Protein AF-A0AAP0I3W2-F1 (afdb_monomer_lite)

Foldseek 3Di:
DVVLCVVVPDPPPLFLVSPDPVSLVVSVVVVPVVDDDDPVDDPVVVSVVVSVVCRVVVNVVSVVVVVVVPPPPPPPPPD

Structure (mmCIF, N/CA/C/O backbone):
data_AF-A0AAP0I3W2-F1
#
_entry.id   AF-A0AAP0I3W2-F1
#
loop_
_atom_site.group_PDB
_atom_site.id
_atom_site.type_symbol
_atom_site.label_atom_id
_atom_site.label_alt_id
_atom_site.label_comp_id
_atom_site.label_asym_id
_atom_site.label_entity_id
_atom_site.label_seq_id
_atom_site.pdbx_PDB_ins_code
_atom_site.Cartn_x
_atom_site.Cartn_y
_atom_site.Cartn_z
_atom_site.occupancy
_atom_site.B_iso_or_equiv
_atom_site.auth_seq_id
_atom_site.auth_comp_id
_atom_site.auth_asym_id
_atom_site.auth_atom_id
_atom_site.pdbx_PDB_model_num
ATOM 1 N N . MET A 1 1 ? -8.223 -2.008 -4.533 1.00 71.69 1 MET A N 1
ATOM 2 C CA . MET A 1 1 ? -7.693 -1.646 -3.194 1.00 71.69 1 MET A CA 1
ATOM 3 C C . MET A 1 1 ? -8.681 -1.905 -2.061 1.00 71.69 1 MET A C 1
ATOM 5 O O . MET A 1 1 ? -8.433 -2.817 -1.297 1.00 71.69 1 MET A O 1
ATOM 9 N N . THR A 1 2 ? -9.823 -1.216 -1.949 1.00 72.56 2 THR A N 1
ATOM 10 C CA . THR A 1 2 ? -10.718 -1.377 -0.775 1.00 72.56 2 THR A CA 1
ATOM 11 C C . THR A 1 2 ? -11.214 -2.813 -0.545 1.00 72.56 2 THR A C 1
ATOM 13 O O . THR A 1 2 ? -11.259 -3.258 0.596 1.00 72.56 2 THR A O 1
ATOM 16 N N . LYS A 1 3 ? -11.530 -3.567 -1.611 1.00 76.00 3 LYS A N 1
ATOM 17 C 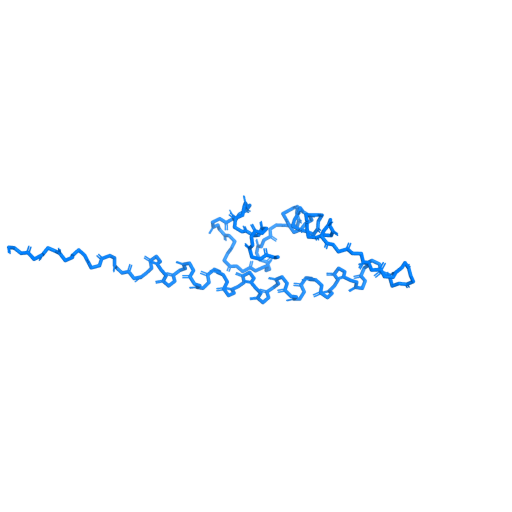CA . LYS A 1 3 ? -11.878 -5.001 -1.512 1.00 76.00 3 LYS A CA 1
ATOM 18 C C . LYS A 1 3 ? -10.718 -5.859 -0.980 1.00 76.00 3 LYS A C 1
ATOM 20 O O . LYS A 1 3 ? -10.948 -6.775 -0.204 1.00 76.00 3 LYS A O 1
ATOM 25 N N . VAL A 1 4 ? -9.486 -5.532 -1.377 1.00 79.06 4 VAL A N 1
ATOM 26 C CA . VAL A 1 4 ? -8.260 -6.225 -0.947 1.00 79.06 4 VAL A CA 1
ATOM 27 C C . VAL A 1 4 ? -8.010 -5.979 0.545 1.00 79.06 4 VAL A C 1
ATOM 29 O O . VAL A 1 4 ? -7.783 -6.934 1.276 1.00 79.06 4 VAL A O 1
ATOM 32 N N . PHE A 1 5 ? -8.172 -4.736 1.016 1.00 81.00 5 PHE A N 1
ATOM 33 C CA . PHE A 1 5 ? -8.049 -4.396 2.441 1.00 81.00 5 PHE A CA 1
ATOM 34 C C . PHE A 1 5 ? -9.110 -5.069 3.308 1.00 81.00 5 PHE A C 1
ATOM 36 O O . PHE A 1 5 ? -8.774 -5.652 4.327 1.00 81.00 5 PHE A O 1
ATOM 43 N N . LYS A 1 6 ? -10.381 -5.063 2.886 1.00 74.62 6 LYS A N 1
ATOM 44 C CA . LYS A 1 6 ? -11.463 -5.708 3.648 1.00 74.62 6 LYS A CA 1
ATOM 45 C C . LYS A 1 6 ? -11.265 -7.217 3.839 1.00 74.62 6 LYS A C 1
ATOM 47 O O . LYS A 1 6 ? -11.778 -7.759 4.807 1.00 74.62 6 LYS A O 1
ATOM 52 N N . ARG A 1 7 ? -10.550 -7.890 2.931 1.00 74.75 7 ARG A N 1
ATOM 53 C CA . ARG A 1 7 ? -10.326 -9.343 2.993 1.00 74.75 7 ARG A CA 1
ATOM 54 C C . ARG A 1 7 ? -9.274 -9.757 4.031 1.00 74.75 7 ARG A C 1
ATOM 56 O O . ARG A 1 7 ? -9.342 -10.878 4.510 1.00 74.75 7 ARG A O 1
ATOM 63 N N . TRP A 1 8 ? -8.336 -8.873 4.372 1.00 70.31 8 TRP A N 1
ATOM 64 C CA . TRP A 1 8 ? -7.212 -9.163 5.282 1.00 70.31 8 TRP A CA 1
ATOM 65 C C . TRP A 1 8 ? -7.037 -8.076 6.347 1.00 70.31 8 TRP A C 1
ATOM 67 O O . TRP A 1 8 ? -5.931 -7.787 6.796 1.00 70.31 8 TRP A O 1
ATOM 77 N N . MET A 1 9 ? -8.143 -7.419 6.688 1.00 69.06 9 MET A N 1
ATOM 78 C CA . MET A 1 9 ? -8.163 -6.255 7.559 1.00 69.06 9 MET A CA 1
ATOM 79 C C . MET A 1 9 ? -7.597 -6.602 8.936 1.00 69.06 9 MET A C 1
ATOM 81 O O . MET A 1 9 ? -8.024 -7.580 9.542 1.00 69.06 9 MET A O 1
ATOM 85 N N . ILE A 1 10 ? -6.669 -5.777 9.427 1.00 69.06 10 ILE A N 1
ATOM 86 C CA . ILE A 1 10 ? -6.064 -5.941 10.751 1.00 69.06 10 ILE A CA 1
ATOM 87 C C . ILE A 1 10 ? -6.827 -5.034 11.719 1.00 69.06 10 ILE A C 1
ATOM 89 O O . ILE A 1 10 ? -6.763 -3.811 11.545 1.00 69.06 10 ILE A O 1
ATOM 93 N N . PRO A 1 11 ? -7.544 -5.584 12.712 1.00 60.34 11 PRO A N 1
ATOM 94 C CA . PRO A 1 11 ? -8.324 -4.793 13.666 1.00 60.34 11 PRO A CA 1
ATOM 95 C C . PRO A 1 11 ? -7.482 -3.752 14.422 1.00 60.34 11 PRO A C 1
ATOM 97 O O . PRO A 1 11 ? -7.949 -2.646 14.687 1.00 60.34 11 PRO A O 1
ATOM 100 N N . GLU A 1 12 ? -6.219 -4.073 14.705 1.00 63.69 12 GLU A N 1
ATOM 101 C CA . GLU A 1 12 ? -5.271 -3.245 15.462 1.00 63.69 12 GLU A CA 1
ATOM 102 C C . GLU A 1 12 ? -4.542 -2.215 14.577 1.00 63.69 12 GLU A C 1
ATOM 104 O O . GLU A 1 12 ? -3.940 -1.250 15.057 1.00 63.69 12 GLU A O 1
ATOM 109 N N . GLY A 1 13 ? -4.598 -2.387 13.255 1.00 62.62 13 GLY A N 1
ATOM 110 C CA . GLY A 1 13 ? -3.980 -1.490 12.289 1.00 62.62 13 GLY A CA 1
ATOM 111 C C . GLY A 1 13 ? -4.858 -0.269 12.034 1.00 62.62 13 GLY A C 1
ATOM 112 O O . GLY A 1 13 ? -5.556 -0.240 11.028 1.00 62.62 13 GLY A O 1
ATOM 113 N N . TYR A 1 14 ? -4.839 0.741 12.913 1.00 67.94 14 TYR A N 1
ATOM 114 C CA . TYR A 1 14 ? -5.638 1.968 12.732 1.00 67.94 14 TYR A CA 1
ATOM 115 C C . TYR A 1 14 ? -5.194 2.809 11.519 1.00 67.94 14 TYR A C 1
ATOM 117 O O . TYR A 1 14 ? -6.011 3.478 10.885 1.00 67.94 14 TYR A O 1
ATOM 125 N N . CYS A 1 15 ? -3.905 2.772 11.168 1.00 75.81 15 CYS A N 1
ATOM 126 C CA . CYS A 1 15 ? -3.339 3.538 10.062 1.00 75.81 15 CYS A CA 1
ATOM 127 C C . CYS A 1 15 ? -2.410 2.670 9.206 1.00 75.81 15 CYS A C 1
ATOM 129 O O . CYS A 1 15 ? -1.823 1.703 9.677 1.00 75.81 15 CYS A O 1
ATOM 131 N N . TRP A 1 16 ? -2.220 3.031 7.934 1.00 84.88 16 TRP A N 1
ATOM 132 C CA . TRP A 1 16 ? -1.335 2.270 7.038 1.00 84.88 16 TRP A CA 1
ATOM 133 C C . TRP A 1 16 ? 0.092 2.128 7.580 1.00 84.88 16 TRP A C 1
ATOM 135 O O . TRP A 1 16 ? 0.736 1.099 7.392 1.00 84.88 16 TRP A O 1
ATOM 145 N N . LYS A 1 17 ? 0.586 3.135 8.310 1.00 84.50 17 LYS A N 1
ATOM 146 C CA . LYS A 1 17 ? 1.904 3.079 8.954 1.00 84.50 17 LYS A CA 1
ATOM 147 C C . LYS A 1 17 ? 1.992 1.952 9.988 1.00 84.50 17 LYS A C 1
ATOM 149 O O . LYS A 1 17 ? 3.027 1.298 10.027 1.00 84.50 17 LYS A O 1
ATOM 154 N N . SER A 1 18 ? 0.918 1.683 10.737 1.00 84.56 18 SER A N 1
ATOM 155 C CA . SER A 1 18 ? 0.873 0.622 11.751 1.00 84.56 18 SER A CA 1
ATOM 156 C C . SER A 1 18 ? 0.586 -0.772 11.189 1.00 84.56 18 SER A C 1
ATOM 158 O O . SER A 1 18 ? 0.697 -1.750 11.921 1.00 84.56 18 SER A O 1
ATOM 160 N N . VAL A 1 19 ? 0.263 -0.897 9.896 1.00 85.38 19 VAL A N 1
ATOM 161 C CA . VAL A 1 19 ? 0.138 -2.205 9.239 1.00 85.38 19 VAL A CA 1
ATOM 162 C C . VAL A 1 19 ? 1.531 -2.859 9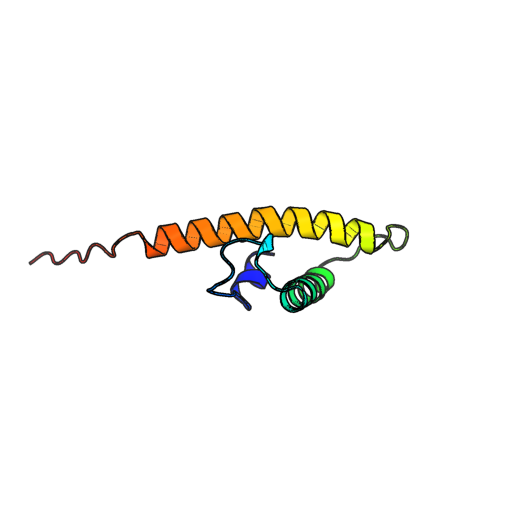.150 1.00 85.38 19 VAL A C 1
ATOM 164 O O . VAL A 1 19 ? 2.446 -2.249 8.577 1.00 85.38 19 VAL A O 1
ATOM 167 N N . PRO A 1 20 ? 1.717 -4.088 9.670 1.00 87.69 20 PRO A N 1
ATOM 168 C CA . PRO A 1 20 ? 2.977 -4.818 9.567 1.00 87.69 20 PRO A CA 1
ATOM 169 C C . PRO A 1 20 ? 3.427 -5.017 8.118 1.00 87.69 20 PRO A C 1
ATOM 171 O O . PRO A 1 20 ? 2.607 -5.238 7.224 1.00 87.69 20 PRO A O 1
ATOM 174 N N . THR A 1 21 ? 4.740 -5.006 7.884 1.00 88.44 21 THR A N 1
ATOM 175 C CA . THR A 1 21 ? 5.326 -5.113 6.535 1.00 88.44 21 THR A CA 1
ATOM 176 C C . THR A 1 21 ? 4.843 -6.348 5.775 1.00 88.44 21 THR A C 1
ATOM 178 O O . THR A 1 21 ? 4.438 -6.224 4.625 1.00 88.44 21 THR A O 1
ATOM 181 N N . HIS A 1 22 ? 4.756 -7.509 6.432 1.00 88.06 22 HIS A N 1
ATOM 182 C CA . HIS A 1 22 ? 4.287 -8.741 5.786 1.00 88.06 22 HIS A CA 1
ATOM 183 C C . HIS A 1 22 ? 2.843 -8.641 5.256 1.00 88.06 22 HIS A C 1
ATOM 185 O O . HIS A 1 22 ? 2.531 -9.191 4.201 1.00 88.06 22 HIS A O 1
ATOM 191 N N . HIS A 1 23 ? 1.966 -7.884 5.927 1.00 87.31 23 HIS A N 1
ATOM 192 C CA . HIS A 1 23 ? 0.619 -7.611 5.420 1.00 87.31 23 HIS A CA 1
ATOM 193 C C . HIS A 1 23 ? 0.641 -6.611 4.260 1.00 87.31 23 HIS A C 1
ATOM 195 O O . HIS A 1 23 ? -0.089 -6.789 3.286 1.00 87.31 23 HIS A O 1
ATOM 201 N N . LYS A 1 24 ? 1.497 -5.580 4.317 1.00 90.25 24 LYS A N 1
ATOM 202 C CA . LYS A 1 24 ? 1.695 -4.646 3.192 1.00 90.25 24 LYS A CA 1
ATOM 203 C C . LYS A 1 24 ? 2.156 -5.385 1.936 1.00 90.25 24 LYS A C 1
ATOM 205 O O . LYS A 1 24 ? 1.591 -5.159 0.869 1.00 90.25 24 LYS A O 1
ATOM 210 N N . ASP A 1 25 ? 3.094 -6.321 2.079 1.00 92.25 25 ASP A N 1
ATOM 211 C CA . ASP A 1 25 ? 3.565 -7.183 0.990 1.00 92.25 25 ASP A CA 1
ATOM 212 C C . ASP A 1 25 ? 2.439 -8.048 0.421 1.00 92.25 25 ASP A C 1
ATOM 214 O O . ASP A 1 25 ? 2.300 -8.185 -0.796 1.00 92.25 25 ASP A O 1
ATOM 218 N N . GLN A 1 26 ? 1.596 -8.612 1.286 1.00 89.75 26 GLN A N 1
ATOM 219 C CA . GLN A 1 26 ? 0.444 -9.393 0.850 1.00 89.75 26 GLN A CA 1
ATOM 220 C C . GLN A 1 26 ? -0.564 -8.532 0.079 1.00 89.75 26 GLN A C 1
ATOM 222 O O . GLN A 1 26 ? -1.043 -8.942 -0.982 1.00 89.75 26 GLN A O 1
ATOM 227 N N . TYR A 1 27 ? -0.855 -7.324 0.565 1.00 89.38 27 TYR A N 1
ATOM 228 C CA . TYR A 1 27 ? -1.713 -6.376 -0.137 1.00 89.38 27 TYR A CA 1
ATOM 229 C C . TYR A 1 27 ? -1.135 -5.963 -1.491 1.00 89.38 27 TYR A C 1
ATOM 231 O O . TYR A 1 27 ? -1.874 -5.941 -2.475 1.00 89.38 27 TYR A O 1
ATOM 239 N N . TRP A 1 28 ? 0.172 -5.700 -1.554 1.00 91.44 28 TRP A N 1
ATOM 240 C CA . TRP A 1 28 ? 0.889 -5.387 -2.788 1.00 91.44 28 TRP A CA 1
ATOM 241 C C . TRP A 1 28 ? 0.783 -6.523 -3.808 1.00 91.44 28 TRP A C 1
ATOM 243 O O . TRP A 1 28 ? 0.340 -6.295 -4.933 1.00 91.44 28 TRP A O 1
ATOM 253 N N . ARG A 1 29 ? 1.096 -7.763 -3.403 1.00 90.94 29 ARG A N 1
ATOM 254 C CA . ARG A 1 29 ? 0.997 -8.947 -4.273 1.00 90.94 29 ARG A CA 1
ATOM 255 C C . ARG A 1 29 ? -0.407 -9.109 -4.841 1.00 90.94 29 ARG A C 1
ATOM 257 O O . ARG A 1 29 ? -0.556 -9.316 -6.036 1.00 90.94 29 ARG A O 1
ATOM 264 N N . GLN A 1 30 ? -1.433 -8.978 -4.003 1.00 89.00 30 GLN A N 1
ATOM 265 C CA . GLN A 1 30 ? -2.826 -9.102 -4.437 1.00 89.00 30 GLN A CA 1
ATOM 266 C C . GLN A 1 30 ? -3.247 -7.960 -5.359 1.00 89.00 30 GLN A C 1
ATOM 268 O O . GLN A 1 30 ? -3.974 -8.184 -6.319 1.00 89.00 30 GLN A O 1
ATOM 273 N N . TRP A 1 31 ? -2.808 -6.733 -5.077 1.00 87.75 31 TRP A N 1
ATOM 274 C CA . TRP A 1 31 ? -3.115 -5.582 -5.917 1.00 87.75 31 TRP A CA 1
ATOM 275 C C . TRP A 1 31 ? -2.477 -5.708 -7.302 1.00 87.75 31 TRP A C 1
ATOM 277 O O . TRP A 1 31 ? -3.177 -5.502 -8.290 1.00 87.75 31 TRP A O 1
ATOM 287 N N . LYS A 1 32 ? -1.203 -6.114 -7.369 1.00 88.88 32 LYS A N 1
ATOM 288 C CA . LYS A 1 32 ? -0.437 -6.245 -8.614 1.00 88.88 32 LYS A CA 1
ATOM 289 C C . LYS A 1 32 ? -1.113 -7.160 -9.640 1.00 88.88 32 LYS A C 1
ATOM 291 O O . LYS A 1 32 ? -1.110 -6.831 -10.815 1.00 88.88 32 LYS A O 1
ATOM 296 N N . VAL A 1 33 ? -1.754 -8.253 -9.214 1.00 87.88 33 VAL A N 1
ATOM 297 C CA . VAL A 1 33 ? -2.436 -9.202 -10.127 1.00 87.88 33 VAL A CA 1
ATOM 298 C C . VAL A 1 33 ? -3.521 -8.531 -10.984 1.00 87.88 33 VAL A C 1
ATOM 300 O O . VAL A 1 33 ? -3.845 -9.018 -12.063 1.00 87.88 33 VAL A O 1
ATOM 303 N N . PHE A 1 34 ? -4.083 -7.407 -10.532 1.00 83.75 34 PHE A N 1
ATOM 304 C CA . PHE A 1 34 ? -5.145 -6.700 -11.251 1.00 83.75 34 PHE A CA 1
ATOM 305 C C . PHE A 1 34 ? -4.642 -5.676 -12.274 1.00 83.75 34 PHE A C 1
ATOM 307 O O . PHE A 1 34 ? -5.467 -5.073 -12.958 1.00 83.75 34 PHE A O 1
ATOM 314 N N . PHE A 1 35 ? -3.332 -5.446 -12.369 1.00 81.88 35 PHE A N 1
ATOM 315 C CA . PHE A 1 35 ? -2.764 -4.412 -13.227 1.00 81.88 35 PHE A CA 1
ATOM 316 C C . PHE A 1 35 ? -1.660 -4.988 -14.109 1.00 81.88 35 PHE A C 1
ATOM 318 O O . PHE A 1 35 ? -0.878 -5.834 -13.689 1.00 81.88 35 PHE A O 1
ATOM 325 N N . ARG A 1 36 ? -1.598 -4.492 -15.343 1.00 81.88 36 ARG A N 1
ATOM 326 C CA . ARG A 1 36 ? -0.401 -4.562 -16.177 1.00 81.88 36 ARG A CA 1
ATOM 327 C C . ARG A 1 36 ? 0.147 -3.151 -16.298 1.00 81.88 36 ARG A C 1
ATOM 329 O O . ARG A 1 36 ? -0.632 -2.208 -16.438 1.00 81.88 36 ARG A O 1
ATOM 336 N N . TRP A 1 37 ? 1.455 -3.024 -16.213 1.00 83.31 37 TRP A N 1
ATOM 337 C CA . TRP A 1 37 ? 2.175 -1.776 -16.410 1.00 83.31 37 TRP A CA 1
ATOM 338 C C . TRP A 1 37 ? 3.303 -2.009 -17.399 1.00 83.31 37 TRP A C 1
ATOM 340 O O . TRP A 1 37 ? 3.600 -3.152 -17.738 1.00 83.31 37 TRP A O 1
ATOM 350 N N . ASP A 1 38 ? 3.866 -0.910 -17.878 1.00 86.06 38 ASP A N 1
ATOM 351 C CA . ASP A 1 38 ? 5.021 -0.930 -18.760 1.00 86.06 38 ASP A CA 1
ATOM 352 C C . ASP A 1 38 ? 6.234 -1.516 -18.025 1.00 86.06 38 ASP A C 1
ATOM 354 O O . ASP A 1 38 ? 6.518 -1.118 -16.890 1.00 86.06 38 ASP A O 1
ATOM 358 N N . ASP A 1 39 ? 6.921 -2.463 -18.663 1.00 86.19 39 ASP A N 1
ATOM 359 C CA . ASP A 1 39 ? 8.105 -3.126 -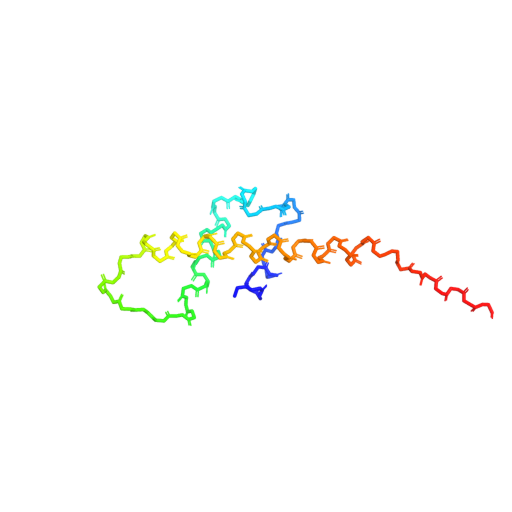18.114 1.00 86.19 39 ASP A CA 1
ATOM 360 C C . ASP A 1 39 ? 9.290 -2.151 -17.970 1.00 86.19 39 ASP A C 1
ATOM 362 O O . ASP A 1 39 ? 10.215 -2.415 -17.201 1.00 86.19 39 ASP A O 1
ATOM 366 N N . GLU A 1 40 ? 9.249 -0.999 -18.653 1.00 92.75 40 GLU A N 1
ATOM 367 C CA . GLU A 1 40 ? 10.227 0.082 -18.493 1.00 92.75 40 GLU A CA 1
ATOM 368 C C . GLU A 1 40 ? 10.079 0.832 -17.162 1.00 92.75 40 GLU A C 1
ATOM 370 O O . GLU A 1 40 ? 11.030 1.472 -16.706 1.00 92.75 40 GLU A O 1
ATOM 375 N N . ILE A 1 41 ? 8.908 0.767 -16.514 1.00 88.88 41 ILE A N 1
ATOM 376 C CA . ILE A 1 41 ? 8.681 1.440 -15.234 1.00 88.88 41 ILE A CA 1
ATOM 377 C C . ILE A 1 41 ? 9.197 0.542 -14.100 1.00 88.88 41 ILE A C 1
ATOM 379 O O . ILE A 1 41 ? 8.651 -0.543 -13.875 1.00 88.88 41 ILE A O 1
ATOM 383 N N . PRO A 1 42 ? 10.184 1.000 -13.309 1.00 92.12 42 PRO A N 1
ATOM 384 C CA . PRO A 1 42 ? 10.724 0.214 -12.208 1.00 92.12 42 PRO A CA 1
ATOM 385 C C . PRO A 1 42 ? 9.657 -0.147 -11.164 1.00 92.12 42 PRO A C 1
ATOM 387 O O . PRO A 1 42 ? 8.856 0.693 -10.740 1.00 92.12 42 PRO A O 1
ATOM 390 N N . GLU A 1 43 ? 9.644 -1.407 -10.718 1.00 90.44 43 GLU A N 1
ATOM 391 C CA . GLU A 1 43 ? 8.634 -1.903 -9.775 1.00 90.44 43 GLU A CA 1
ATOM 392 C C . GLU A 1 43 ? 8.640 -1.133 -8.443 1.00 90.44 43 GLU A C 1
ATOM 394 O O . GLU A 1 43 ? 7.586 -0.904 -7.848 1.00 90.44 43 GLU A O 1
ATOM 399 N N . ASP A 1 44 ? 9.814 -0.732 -7.968 1.00 91.62 44 ASP A N 1
ATOM 400 C CA . ASP A 1 44 ? 10.002 0.051 -6.749 1.00 91.62 44 ASP A CA 1
ATOM 401 C C . ASP A 1 44 ? 9.313 1.420 -6.827 1.00 91.62 44 ASP A C 1
ATOM 403 O O . ASP A 1 44 ? 8.684 1.842 -5.852 1.00 91.62 44 ASP A O 1
ATOM 407 N N . LEU A 1 45 ? 9.323 2.065 -7.999 1.00 93.06 45 LEU A N 1
ATOM 408 C CA . LEU A 1 45 ? 8.587 3.307 -8.237 1.00 93.06 45 LEU A CA 1
ATOM 409 C C . LEU A 1 45 ? 7.073 3.079 -8.118 1.00 93.06 45 LEU A C 1
ATOM 411 O O . LEU A 1 45 ? 6.366 3.817 -7.426 1.00 93.06 45 LEU A O 1
ATOM 415 N N . ILE A 1 46 ? 6.570 2.020 -8.756 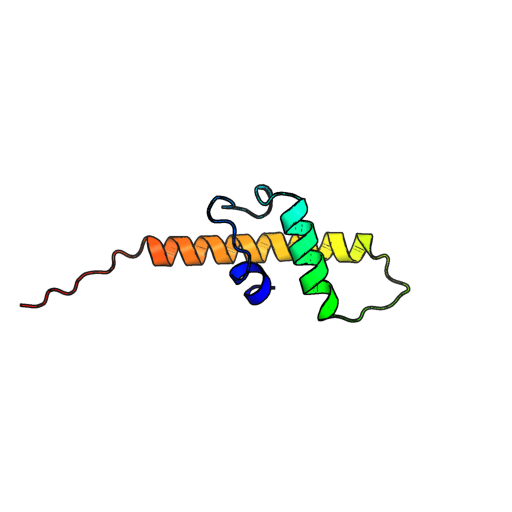1.00 92.31 46 ILE A N 1
ATOM 416 C CA . ILE A 1 46 ? 5.144 1.664 -8.723 1.00 92.31 46 ILE A CA 1
ATOM 417 C C . ILE A 1 46 ? 4.729 1.322 -7.294 1.00 92.31 46 ILE A C 1
ATOM 419 O O . ILE A 1 46 ? 3.665 1.742 -6.832 1.00 92.31 46 ILE A O 1
ATOM 423 N N . ARG A 1 47 ? 5.587 0.604 -6.567 1.00 93.25 47 ARG A N 1
ATOM 424 C CA . ARG A 1 47 ? 5.375 0.259 -5.166 1.00 93.25 47 ARG A CA 1
ATOM 425 C C . ARG A 1 47 ? 5.315 1.502 -4.281 1.00 93.25 47 ARG A C 1
ATOM 427 O O . ARG A 1 47 ? 4.417 1.587 -3.446 1.00 93.25 47 ARG A O 1
ATOM 434 N N . ALA A 1 48 ? 6.191 2.484 -4.488 1.00 93.00 48 ALA A N 1
ATOM 435 C CA . ALA A 1 48 ? 6.165 3.739 -3.738 1.00 93.00 48 ALA A CA 1
ATOM 436 C C . ALA A 1 48 ? 4.856 4.520 -3.965 1.00 93.00 48 ALA A C 1
ATOM 438 O O . ALA A 1 48 ? 4.217 4.970 -3.008 1.00 93.00 48 ALA A O 1
ATOM 439 N N . VAL A 1 49 ? 4.403 4.621 -5.221 1.00 92.75 49 VAL A N 1
ATOM 440 C CA . VAL A 1 49 ? 3.114 5.248 -5.565 1.00 92.75 49 VAL A CA 1
ATOM 441 C C . VAL A 1 49 ? 1.948 4.479 -4.939 1.00 92.75 49 VAL A C 1
ATOM 443 O O . VAL A 1 49 ? 1.033 5.074 -4.357 1.00 92.75 49 VAL A O 1
ATOM 446 N N . TYR A 1 50 ? 1.988 3.149 -5.017 1.00 92.88 50 TYR A N 1
ATOM 447 C CA . TYR A 1 50 ? 0.999 2.282 -4.394 1.00 92.88 50 TYR A CA 1
ATOM 448 C C . TYR A 1 50 ? 0.931 2.487 -2.881 1.00 92.88 50 TYR A C 1
ATOM 450 O O . TYR A 1 50 ? -0.171 2.640 -2.360 1.00 92.88 50 TYR A O 1
ATOM 458 N N . ASP A 1 51 ? 2.062 2.540 -2.179 1.00 92.31 51 ASP A N 1
ATOM 459 C CA . ASP A 1 51 ? 2.092 2.710 -0.725 1.00 92.31 51 ASP A CA 1
ATOM 460 C C . ASP A 1 51 ? 1.477 4.050 -0.295 1.00 92.31 51 ASP A C 1
ATOM 462 O O . ASP A 1 51 ? 0.744 4.104 0.699 1.00 92.31 51 ASP A O 1
ATOM 466 N N . GLY A 1 52 ? 1.680 5.117 -1.075 1.00 92.56 52 GLY A N 1
ATOM 467 C CA . GLY A 1 52 ? 1.000 6.398 -0.870 1.00 92.56 52 GLY A CA 1
ATOM 468 C C . GLY A 1 52 ? -0.523 6.290 -1.023 1.00 92.56 52 GLY A C 1
ATOM 469 O O . GLY A 1 52 ? -1.285 6.712 -0.146 1.00 92.56 52 GLY A O 1
ATOM 470 N N . LEU A 1 53 ? -0.990 5.661 -2.107 1.00 91.38 53 LEU A N 1
ATOM 471 C CA . LEU A 1 53 ? -2.420 5.455 -2.366 1.00 91.38 53 LEU A CA 1
ATOM 472 C C . LEU A 1 53 ? -3.078 4.526 -1.338 1.00 91.38 53 LEU A C 1
ATOM 474 O O . LEU A 1 53 ? -4.209 4.773 -0.900 1.00 91.38 53 LEU A O 1
ATOM 478 N N . ALA A 1 54 ? -2.377 3.462 -0.953 1.00 91.31 54 ALA A N 1
ATOM 479 C CA . ALA A 1 54 ? -2.791 2.521 0.072 1.00 91.31 54 ALA A CA 1
ATOM 480 C C . ALA A 1 54 ? -2.924 3.234 1.418 1.00 91.31 54 ALA A C 1
ATOM 482 O O . ALA A 1 54 ? -3.955 3.087 2.072 1.00 91.31 54 ALA A O 1
ATOM 483 N N . GLY A 1 55 ? -1.966 4.103 1.755 1.00 90.62 55 GLY A N 1
ATOM 484 C CA . GLY A 1 55 ? -2.004 5.002 2.905 1.00 90.62 55 GLY A CA 1
ATOM 485 C C . GLY A 1 55 ? -3.315 5.765 3.046 1.00 90.62 55 GLY A C 1
ATOM 486 O O . GLY A 1 55 ? -4.030 5.626 4.048 1.00 90.62 55 GLY A O 1
ATOM 487 N N . THR A 1 56 ? -3.661 6.529 2.013 1.00 90.62 56 THR A N 1
ATOM 488 C CA . THR A 1 56 ? -4.875 7.352 1.995 1.00 90.62 56 THR A CA 1
ATOM 489 C C . THR A 1 56 ? -6.137 6.495 2.050 1.00 90.62 56 THR A C 1
ATOM 491 O O . THR A 1 56 ? -7.044 6.753 2.846 1.00 90.62 56 THR A O 1
ATOM 494 N N . ARG A 1 57 ? -6.213 5.437 1.232 1.00 89.38 57 ARG A N 1
ATOM 495 C CA . ARG A 1 57 ? -7.425 4.606 1.137 1.00 89.38 57 ARG A CA 1
ATOM 496 C C . ARG A 1 57 ? -7.663 3.750 2.375 1.00 89.38 57 ARG A C 1
ATOM 498 O O . ARG A 1 57 ? -8.817 3.580 2.764 1.00 89.38 57 ARG A O 1
ATOM 505 N N . TYR A 1 58 ? -6.607 3.209 2.972 1.00 87.56 58 TYR A N 1
ATOM 506 C CA . TYR A 1 58 ? -6.693 2.396 4.180 1.00 87.56 58 TYR A CA 1
ATOM 507 C C . TYR A 1 58 ? -7.145 3.252 5.367 1.00 87.56 58 TYR A C 1
ATOM 509 O O . TYR A 1 58 ? -8.112 2.908 6.038 1.00 87.56 58 TYR A O 1
ATOM 517 N N . THR A 1 59 ? -6.546 4.434 5.546 1.00 86.56 59 THR A N 1
ATOM 518 C CA . THR A 1 59 ? -6.957 5.392 6.586 1.00 86.56 59 THR A CA 1
ATOM 519 C C . THR A 1 59 ? -8.427 5.795 6.425 1.00 86.56 59 THR A C 1
ATOM 521 O O . THR A 1 59 ? -9.204 5.703 7.373 1.00 86.56 59 THR A O 1
ATOM 524 N N . ALA A 1 60 ? -8.862 6.145 5.208 1.00 87.19 60 ALA A N 1
ATOM 525 C CA . ALA A 1 60 ? -10.264 6.474 4.943 1.00 87.19 60 ALA A CA 1
ATOM 526 C C . ALA A 1 60 ? -11.225 5.303 5.237 1.00 87.19 60 ALA A C 1
ATOM 528 O O . ALA A 1 60 ? -12.336 5.523 5.721 1.00 87.19 60 ALA A O 1
ATOM 529 N N . LEU A 1 61 ? -10.815 4.059 4.956 1.00 86.38 61 LEU A N 1
ATOM 530 C CA . LEU A 1 61 ? -11.593 2.864 5.288 1.00 86.38 61 LEU A CA 1
ATOM 531 C C . LEU A 1 61 ? -11.728 2.691 6.807 1.00 86.38 61 LEU A C 1
ATOM 533 O O . LEU A 1 61 ? -12.848 2.515 7.281 1.00 86.38 61 LEU A O 1
ATOM 537 N N . MET A 1 62 ? -10.630 2.797 7.557 1.00 82.75 62 MET A N 1
ATOM 538 C CA . MET A 1 62 ? -10.643 2.669 9.020 1.00 82.75 62 MET A CA 1
ATOM 539 C C . MET A 1 62 ? -11.496 3.758 9.678 1.00 82.75 62 MET A C 1
ATOM 541 O O . MET A 1 62 ? -12.303 3.456 10.555 1.00 82.75 62 MET A O 1
ATOM 545 N N . HIS A 1 63 ? -11.416 5.004 9.199 1.00 84.50 63 HIS A N 1
ATOM 546 C CA . HIS A 1 63 ? -12.288 6.088 9.664 1.00 84.50 63 HIS A CA 1
ATOM 547 C C . HIS A 1 63 ? -13.774 5.796 9.415 1.00 84.50 63 HIS A C 1
ATOM 549 O O . HIS A 1 63 ? -14.597 6.032 10.299 1.00 84.50 63 HIS A O 1
ATOM 555 N N . LYS A 1 64 ? -14.133 5.262 8.239 1.00 84.25 64 LYS A N 1
ATOM 556 C CA . LYS A 1 64 ? -15.520 4.863 7.938 1.00 84.25 64 LYS A CA 1
ATOM 557 C C . LYS A 1 64 ? -15.993 3.730 8.843 1.00 84.25 64 LYS A C 1
ATOM 559 O O . LYS A 1 64 ? -17.108 3.791 9.344 1.00 84.25 64 LYS A O 1
ATOM 564 N N . LEU A 1 65 ? -15.152 2.724 9.075 1.00 80.12 65 LEU A N 1
ATOM 565 C CA . LEU A 1 65 ? -15.475 1.610 9.967 1.00 80.12 65 LEU A CA 1
ATOM 566 C C . LEU A 1 65 ? -15.671 2.089 11.401 1.00 80.12 65 LEU A C 1
ATOM 568 O O . LEU A 1 65 ? -16.689 1.767 12.000 1.00 80.12 65 LEU A O 1
ATOM 572 N N . LYS A 1 66 ? -14.766 2.930 11.915 1.00 76.56 66 LYS A N 1
ATOM 573 C CA . LYS A 1 66 ? -14.912 3.536 13.241 1.00 76.56 66 LYS A CA 1
ATOM 574 C C . LYS A 1 66 ? -16.176 4.382 13.333 1.00 76.56 66 LYS A C 1
ATOM 576 O O . LYS A 1 66 ? -16.893 4.259 14.311 1.00 76.56 66 LYS A O 1
ATOM 581 N N . LYS A 1 67 ? -16.490 5.199 12.323 1.00 77.44 67 LYS A N 1
ATOM 582 C CA . LYS A 1 67 ? -17.736 5.980 12.306 1.00 77.44 67 LYS A CA 1
ATOM 583 C C . LYS A 1 67 ? -18.972 5.078 12.347 1.00 77.44 67 LYS A C 1
ATOM 585 O O . LYS A 1 67 ? -19.903 5.400 13.066 1.00 77.44 67 LYS A O 1
ATOM 590 N N . ASN A 1 68 ? -18.963 3.958 11.629 1.00 70.19 68 ASN A N 1
ATOM 591 C CA . ASN A 1 68 ? -20.082 3.013 11.612 1.00 70.19 68 ASN A CA 1
ATOM 592 C C . ASN A 1 68 ? -20.170 2.159 12.891 1.00 70.19 68 ASN A C 1
ATOM 594 O O . ASN A 1 68 ? -21.262 1.763 13.263 1.00 70.19 68 ASN A O 1
ATOM 598 N N . LEU A 1 69 ? -19.046 1.896 13.569 1.00 62.25 69 LEU A N 1
ATOM 599 C CA . LEU A 1 69 ? -18.992 1.253 14.891 1.00 62.25 69 LEU A CA 1
ATOM 600 C C . LEU A 1 69 ? -19.360 2.216 16.032 1.00 62.25 69 LEU A C 1
ATOM 602 O O . LEU A 1 69 ? -19.867 1.782 17.057 1.00 62.25 69 LEU A O 1
ATOM 606 N N . MET A 1 70 ? -19.069 3.513 15.873 1.00 51.25 70 MET A N 1
ATOM 607 C CA . MET A 1 70 ? -19.395 4.571 16.837 1.00 51.25 70 MET A CA 1
ATOM 608 C C . MET A 1 70 ? -20.739 5.244 16.574 1.00 51.25 70 MET A C 1
ATOM 610 O O . MET A 1 70 ? -21.142 6.078 17.377 1.00 51.25 70 MET A O 1
ATOM 614 N N . GLN A 1 71 ? -21.440 4.916 15.485 1.00 45.03 71 GLN A N 1
ATOM 615 C CA . GLN A 1 71 ? -22.881 5.104 15.494 1.00 45.03 71 GLN A CA 1
ATOM 616 C C . GLN A 1 71 ? -23.400 4.095 16.513 1.00 45.03 71 GLN A C 1
ATOM 618 O O . GLN A 1 71 ? -23.264 2.894 16.266 1.00 45.03 71 GLN A O 1
ATOM 623 N N . PRO A 1 72 ? -23.948 4.541 17.662 1.00 41.28 72 PRO A N 1
ATOM 624 C CA . PRO A 1 72 ? -24.770 3.643 18.441 1.00 41.28 72 PRO A CA 1
ATOM 625 C C . PRO A 1 72 ? -25.789 3.119 17.441 1.00 41.28 72 PRO A C 1
ATOM 627 O O . PRO A 1 72 ? -26.390 3.905 16.697 1.00 41.28 72 PRO A O 1
ATOM 630 N N . VAL A 1 73 ? -25.957 1.802 17.383 1.00 43.00 73 VAL A N 1
ATOM 631 C CA . VAL A 1 73 ? -27.249 1.276 16.978 1.00 43.00 73 VAL A CA 1
ATOM 632 C C . VAL A 1 73 ? -28.193 1.952 17.962 1.00 43.00 73 VAL A C 1
ATOM 634 O O . VAL A 1 73 ? -28.239 1.573 19.129 1.00 43.00 73 VAL A O 1
ATOM 637 N N . TYR A 1 74 ? -28.816 3.058 17.548 1.00 40.22 74 TYR A N 1
ATOM 638 C CA . TYR A 1 74 ? -30.021 3.522 18.192 1.00 40.22 74 TYR A CA 1
ATOM 639 C C . TYR A 1 74 ? -30.945 2.333 18.012 1.00 40.22 74 TYR A C 1
ATOM 641 O O . TYR A 1 74 ? -31.488 2.105 16.930 1.00 40.22 74 TYR A O 1
ATOM 649 N N . VAL A 1 75 ? -30.974 1.498 19.049 1.00 40.28 75 VAL A N 1
ATOM 650 C CA . VAL A 1 75 ? -32.069 0.600 19.331 1.00 40.28 75 VAL A CA 1
ATOM 651 C C . VAL A 1 75 ? -33.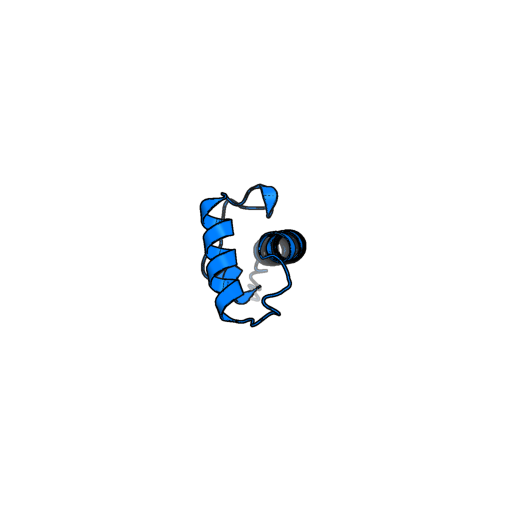254 1.545 19.355 1.00 40.28 75 VAL A C 1
ATOM 653 O O . VAL A 1 75 ? -33.451 2.305 20.299 1.00 40.28 75 VAL A O 1
ATOM 656 N N . THR A 1 76 ? -33.944 1.616 18.225 1.00 44.09 76 THR A N 1
ATOM 657 C CA . THR A 1 76 ? -35.314 2.090 18.193 1.00 44.09 76 THR A CA 1
ATOM 658 C C . THR A 1 76 ? -36.103 0.959 18.833 1.00 44.09 76 THR A C 1
ATOM 660 O O . THR A 1 76 ? -36.672 0.113 18.158 1.00 44.09 76 THR A O 1
ATOM 663 N N . ASP A 1 77 ? -36.023 0.897 20.163 1.00 45.22 77 ASP A N 1
ATOM 664 C CA . ASP A 1 77 ? -37.140 0.417 20.959 1.00 45.22 77 ASP A CA 1
ATOM 665 C C . ASP A 1 77 ? -38.182 1.526 20.838 1.00 45.22 77 ASP A C 1
ATOM 667 O O . ASP A 1 77 ? -38.163 2.510 21.579 1.00 45.22 77 ASP A O 1
ATOM 671 N N . GLU A 1 78 ? -39.031 1.420 19.821 1.00 38.53 78 GLU A N 1
ATOM 672 C CA . GLU A 1 78 ? -40.342 2.045 19.883 1.00 38.53 78 GLU A CA 1
ATOM 673 C C . GLU A 1 78 ? -41.330 0.968 20.330 1.00 38.53 78 GLU A C 1
ATOM 675 O O . GLU A 1 78 ? -41.414 -0.116 19.745 1.00 38.53 78 GLU A O 1
ATOM 680 N N . ALA A 1 79 ? -41.945 1.293 21.466 1.00 38.56 79 ALA A N 1
ATOM 681 C CA . ALA A 1 79 ? -42.838 0.511 22.304 1.00 38.56 79 ALA A CA 1
ATOM 682 C C . 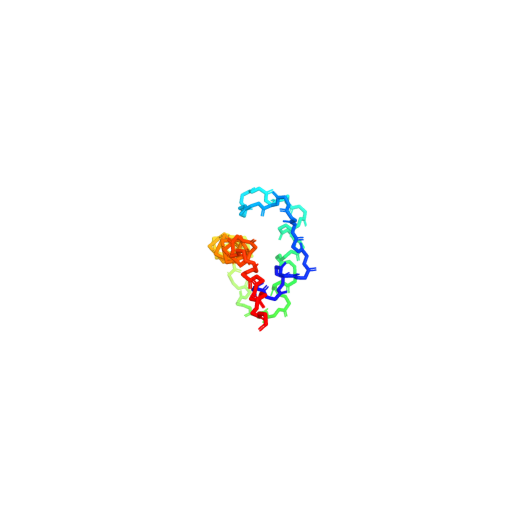ALA A 1 79 ? -44.226 0.275 21.691 1.00 38.56 79 ALA A C 1
ATOM 684 O O . ALA A 1 79 ? -44.613 1.025 20.766 1.00 38.56 79 ALA A O 1
#

Radius of gyration: 16.55 Å; chains: 1; bounding box: 54×17×41 Å

Organism: NCBI:txid152371

Sequence (79 aa):
MTKVFKRWMIPEGYCWKSVPTHHKDQYWRQWKVFFRWDDEIPEDLIRAVYDGLAGTRYTALMHKLKKNLMQPVYVTDEA

pLDDT: mean 78.54, std 15.95, range [38.53, 93.25]

Secondary structure (DSSP, 8-state):
-HHHHHHS--TT--SGGGS-HHHHHHHHHHHHTT----TTS-HHHHHHHHHHHHHHHHHHHHHHHHHHHHS--------